Protein AF-A0A2D5E265-F1 (afdb_monomer_lite)

Structure (mmCIF, N/CA/C/O backbone):
data_AF-A0A2D5E265-F1
#
_entry.id   AF-A0A2D5E265-F1
#
loop_
_atom_site.group_PDB
_atom_site.id
_atom_site.type_symbol
_atom_site.label_atom_id
_atom_site.label_alt_id
_atom_site.label_comp_id
_atom_site.label_asym_id
_atom_site.label_entity_id
_atom_site.label_seq_id
_atom_site.pdbx_PDB_ins_code
_atom_site.Cartn_x
_atom_site.Cartn_y
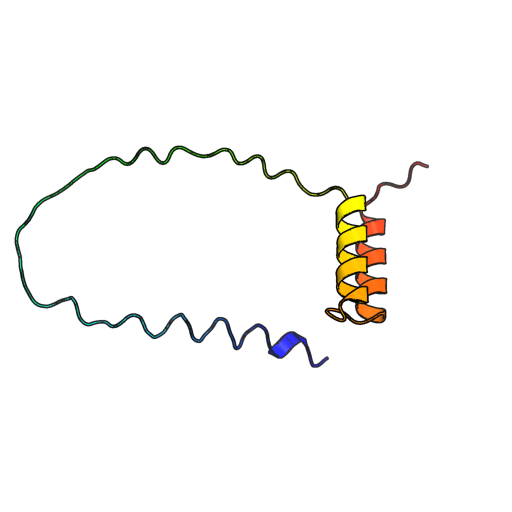_atom_site.Cartn_z
_atom_site.occupancy
_atom_site.B_iso_or_equiv
_atom_site.auth_seq_id
_atom_site.auth_comp_id
_atom_site.auth_asym_id
_atom_site.auth_atom_id
_atom_site.pdbx_PDB_model_num
ATOM 1 N N . MET A 1 1 ? -4.078 -0.106 21.001 1.00 49.38 1 MET A N 1
ATOM 2 C CA . MET A 1 1 ? -3.076 -1.194 21.148 1.00 49.38 1 MET A CA 1
ATOM 3 C C . MET A 1 1 ? -3.779 -2.559 21.166 1.00 49.38 1 MET A C 1
ATOM 5 O O . MET A 1 1 ? -3.758 -3.252 22.168 1.00 49.38 1 MET A O 1
ATOM 9 N N . VAL A 1 2 ? -4.458 -2.931 20.072 1.00 49.00 2 VAL A N 1
ATOM 10 C CA . VAL A 1 2 ? -5.271 -4.174 19.992 1.00 49.00 2 VAL A CA 1
ATOM 11 C C . VAL A 1 2 ? -4.947 -4.991 18.728 1.00 49.00 2 VAL A C 1
ATOM 13 O O . VAL A 1 2 ? -5.102 -6.204 18.714 1.00 49.00 2 VAL A O 1
ATOM 16 N N . ILE A 1 3 ? -4.357 -4.364 17.705 1.00 50.34 3 ILE A N 1
ATOM 17 C CA . ILE A 1 3 ? -4.154 -4.967 16.375 1.00 50.34 3 ILE A CA 1
ATOM 18 C C . ILE A 1 3 ? -2.879 -5.841 16.295 1.00 50.34 3 ILE A C 1
ATOM 20 O O . ILE A 1 3 ? -2.754 -6.699 15.427 1.00 50.34 3 ILE A O 1
ATOM 24 N N . LYS A 1 4 ? -1.932 -5.709 17.241 1.00 41.91 4 LYS A N 1
ATOM 25 C CA . LYS A 1 4 ? -0.677 -6.494 17.234 1.00 41.91 4 LYS A CA 1
ATOM 26 C C . LYS A 1 4 ? -0.839 -7.968 17.650 1.00 41.91 4 LYS A C 1
ATOM 28 O O . LYS A 1 4 ? 0.070 -8.750 17.395 1.00 41.91 4 LYS A O 1
ATOM 33 N N . ARG A 1 5 ? -1.961 -8.378 18.262 1.00 50.69 5 ARG A N 1
ATOM 34 C CA . ARG A 1 5 ? -2.141 -9.762 18.762 1.00 50.69 5 ARG A CA 1
ATOM 35 C C . ARG A 1 5 ? -2.625 -10.769 17.716 1.00 50.69 5 ARG A C 1
ATOM 37 O O . ARG A 1 5 ? -2.549 -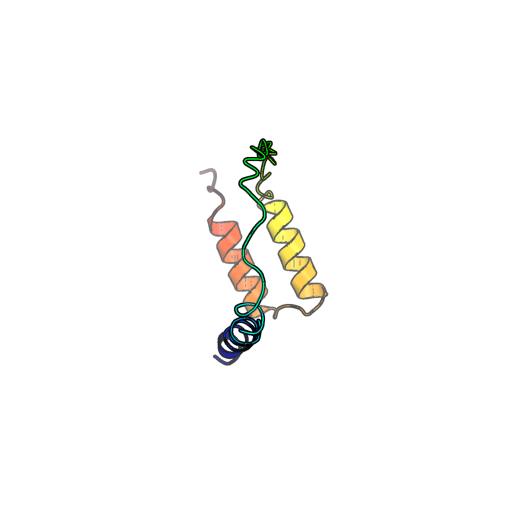11.967 17.968 1.00 50.69 5 ARG A O 1
ATOM 44 N N . THR A 1 6 ? -3.093 -10.331 16.550 1.00 48.97 6 THR A N 1
ATOM 45 C CA . THR A 1 6 ? -3.738 -11.235 15.580 1.00 48.97 6 THR A CA 1
ATOM 46 C C . THR A 1 6 ? -2.744 -11.949 14.656 1.00 48.97 6 THR A C 1
ATOM 48 O O . THR A 1 6 ? -3.055 -13.019 14.139 1.00 48.97 6 THR A O 1
ATOM 51 N N . LYS A 1 7 ? -1.523 -11.418 14.482 1.00 45.97 7 LYS A N 1
ATOM 52 C CA . LYS A 1 7 ? -0.525 -11.998 13.559 1.00 45.97 7 LYS A CA 1
ATOM 53 C C . LYS A 1 7 ? 0.202 -13.229 14.120 1.00 45.97 7 LYS A C 1
ATOM 55 O O . LYS A 1 7 ? 0.588 -14.104 13.352 1.00 45.97 7 LYS A O 1
ATOM 60 N N . GLU A 1 8 ? 0.317 -13.363 15.443 1.00 49.59 8 GLU A N 1
ATOM 61 C CA . GLU A 1 8 ? 0.965 -14.529 16.074 1.00 49.59 8 GLU A CA 1
ATOM 62 C C . GLU A 1 8 ? 0.089 -15.794 16.106 1.00 49.59 8 GLU A C 1
ATOM 64 O O . GLU A 1 8 ? 0.610 -16.906 16.197 1.00 49.59 8 GLU A O 1
ATOM 69 N N . SER A 1 9 ? -1.239 -15.655 16.029 1.00 45.47 9 SER A N 1
ATOM 70 C CA . SER A 1 9 ? -2.153 -16.799 16.175 1.00 45.47 9 SER A CA 1
ATOM 71 C C . SER A 1 9 ? -2.330 -17.610 14.885 1.00 45.47 9 SER A C 1
ATOM 73 O O . SER A 1 9 ? -2.637 -18.800 14.938 1.00 45.47 9 SER A O 1
ATOM 75 N N . ILE A 1 10 ? -2.080 -16.999 13.722 1.00 54.62 10 ILE A N 1
ATOM 76 C CA . ILE A 1 10 ? -2.199 -17.668 12.416 1.00 54.62 10 ILE A CA 1
ATOM 77 C C . ILE A 1 10 ? -0.947 -18.517 12.127 1.00 54.62 10 ILE A C 1
ATOM 79 O O . ILE A 1 10 ? -1.047 -19.616 11.589 1.00 54.62 10 ILE A O 1
ATOM 83 N N . MET A 1 11 ? 0.231 -18.074 12.577 1.00 51.91 11 MET A N 1
ATOM 84 C CA . MET A 1 11 ? 1.509 -18.713 12.232 1.00 51.91 11 MET A CA 1
ATOM 85 C C . MET A 1 11 ? 1.809 -19.997 13.034 1.00 51.91 11 MET A C 1
ATOM 87 O O . MET A 1 11 ? 2.555 -20.857 12.575 1.00 51.91 11 MET A O 1
ATOM 91 N N . LYS A 1 12 ? 1.193 -20.177 14.213 1.00 44.34 12 LYS A N 1
ATOM 92 C CA . LYS A 1 12 ? 1.412 -21.343 15.101 1.00 44.34 12 LYS A CA 1
ATOM 93 C C . LYS A 1 12 ? 0.562 -22.577 14.772 1.00 44.34 12 LYS A C 1
ATOM 95 O O . LYS A 1 12 ? 0.788 -23.636 15.355 1.00 44.34 12 LYS A O 1
ATOM 100 N N . ARG A 1 13 ?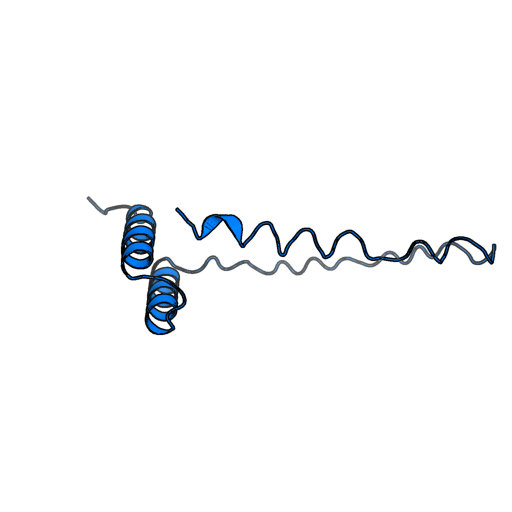 -0.417 -22.466 13.866 1.00 47.44 13 ARG A N 1
ATOM 101 C CA . ARG A 1 13 ? -1.329 -23.577 13.525 1.00 47.44 13 ARG A CA 1
ATOM 102 C C . ARG A 1 13 ? -0.851 -24.449 12.366 1.00 47.44 13 ARG A C 1
ATOM 104 O O . ARG A 1 13 ? -1.323 -25.572 12.244 1.00 47.44 13 ARG A O 1
ATOM 111 N N . MET A 1 14 ? 0.116 -23.993 11.571 1.00 47.28 14 MET A N 1
ATOM 112 C CA . MET A 1 14 ? 0.619 -24.763 10.422 1.00 47.28 14 MET A CA 1
ATOM 113 C C . MET A 1 14 ? 1.857 -25.619 10.738 1.00 47.28 14 MET A C 1
ATOM 115 O O . MET A 1 14 ? 2.298 -26.392 9.899 1.00 47.28 14 MET A O 1
ATOM 119 N N . THR A 1 15 ? 2.398 -25.538 11.958 1.00 53.75 15 THR A N 1
ATOM 120 C CA . THR A 1 15 ? 3.634 -26.235 12.367 1.00 53.75 15 THR A CA 1
ATOM 121 C C . THR A 1 15 ? 3.410 -27.537 13.146 1.00 53.75 15 THR A C 1
ATOM 123 O O . THR A 1 15 ? 4.377 -28.155 13.579 1.00 53.75 15 THR A O 1
ATOM 126 N N . LYS A 1 16 ? 2.160 -27.972 13.363 1.00 44.56 16 LYS A N 1
ATOM 127 C CA . LYS A 1 16 ? 1.841 -29.133 14.226 1.00 44.56 16 LYS A CA 1
ATOM 128 C C . LYS A 1 16 ? 0.902 -30.166 13.595 1.00 44.56 16 LYS A C 1
ATOM 130 O O . LYS A 1 16 ? 0.205 -30.872 14.315 1.00 44.56 16 LYS A O 1
ATOM 135 N N . ALA A 1 17 ? 0.860 -30.252 12.268 1.00 54.41 17 ALA A N 1
ATOM 136 C CA . ALA A 1 17 ? -0.016 -31.200 11.579 1.00 54.41 17 ALA A CA 1
ATOM 137 C C . ALA A 1 17 ? 0.589 -31.756 10.281 1.00 54.41 17 ALA A C 1
ATOM 139 O O . ALA A 1 17 ? -0.123 -31.919 9.296 1.00 54.41 17 ALA A O 1
ATOM 140 N N . LEU A 1 18 ? 1.891 -32.067 10.270 1.00 52.22 18 LEU A N 1
ATOM 141 C CA . LEU A 1 18 ? 2.426 -33.011 9.288 1.00 52.22 18 LEU A CA 1
ATOM 142 C C . LEU A 1 18 ? 2.658 -34.351 10.004 1.00 52.22 18 LEU A C 1
ATOM 144 O O . LEU A 1 18 ? 3.478 -34.410 10.922 1.00 52.22 18 LEU A O 1
ATOM 148 N N . PRO A 1 19 ? 1.868 -35.387 9.686 1.00 48.16 19 PRO A N 1
ATOM 149 C CA . PRO A 1 19 ? 1.751 -36.579 10.505 1.00 48.16 19 PRO A CA 1
ATOM 150 C C . PRO A 1 19 ? 3.024 -37.419 10.429 1.00 48.16 19 PRO A C 1
ATOM 152 O O . PRO A 1 19 ? 3.501 -37.783 9.356 1.00 48.16 19 PRO A O 1
ATOM 155 N N . ALA A 1 20 ? 3.520 -37.778 11.610 1.00 50.62 20 ALA A N 1
ATOM 156 C CA . ALA A 1 20 ? 4.524 -38.801 11.864 1.00 50.62 20 ALA A CA 1
ATOM 157 C C . ALA A 1 20 ? 3.971 -40.214 11.566 1.00 50.62 20 ALA A C 1
ATOM 159 O O . ALA A 1 20 ? 3.911 -41.070 12.444 1.00 50.62 20 ALA A O 1
ATOM 160 N N . ILE A 1 21 ? 3.519 -40.447 10.331 1.00 54.72 21 ILE A N 1
ATOM 161 C CA . ILE A 1 21 ? 3.003 -41.734 9.841 1.00 54.72 21 ILE A CA 1
ATOM 162 C C . ILE A 1 21 ? 3.639 -42.002 8.472 1.00 54.72 21 ILE A C 1
ATOM 164 O O . ILE A 1 21 ? 2.981 -41.946 7.441 1.00 54.72 21 ILE A O 1
ATOM 168 N N . LEU A 1 22 ? 4.956 -42.211 8.441 1.00 48.09 22 LEU A N 1
ATOM 169 C CA . LEU A 1 22 ? 5.650 -42.720 7.247 1.00 48.09 22 LEU A CA 1
ATOM 170 C C . LEU A 1 22 ? 7.017 -43.352 7.577 1.00 48.09 22 LEU A C 1
ATOM 172 O O . LEU A 1 22 ? 7.919 -43.361 6.751 1.00 48.09 22 LEU A O 1
ATOM 176 N N . VAL A 1 23 ? 7.191 -43.865 8.803 1.00 55.62 23 VAL A N 1
ATOM 177 C CA . VAL A 1 23 ? 8.492 -44.368 9.302 1.00 55.62 23 VAL A CA 1
ATOM 178 C C . VAL A 1 23 ? 8.583 -45.902 9.334 1.00 55.62 23 VAL A C 1
ATOM 180 O O . VAL A 1 23 ? 9.619 -46.436 9.706 1.00 55.62 23 VAL A O 1
ATOM 183 N N . LEU A 1 24 ? 7.562 -46.660 8.919 1.00 53.44 24 LEU A N 1
ATOM 184 C CA . LEU A 1 24 ? 7.560 -48.101 9.207 1.00 53.44 24 LEU A CA 1
ATOM 185 C C . LEU A 1 24 ? 7.105 -49.022 8.068 1.00 53.44 24 LEU A C 1
ATOM 187 O O . LEU A 1 24 ? 6.191 -49.811 8.264 1.00 53.44 24 LEU A O 1
ATOM 191 N N . ALA A 1 25 ? 7.760 -48.964 6.905 1.00 53.91 25 ALA A N 1
ATOM 192 C CA . ALA A 1 25 ? 7.936 -50.136 6.031 1.00 53.91 25 ALA A CA 1
ATOM 193 C C . ALA A 1 25 ? 8.814 -49.808 4.813 1.00 53.91 25 ALA A C 1
ATOM 195 O O . ALA A 1 25 ? 8.519 -48.873 4.076 1.00 53.91 25 ALA A O 1
ATOM 196 N N . GLY A 1 26 ? 9.820 -50.645 4.550 1.00 46.69 26 GLY A N 1
ATOM 197 C CA . GLY A 1 26 ? 10.399 -50.786 3.210 1.00 46.69 26 GLY A CA 1
ATOM 198 C C . GLY A 1 26 ? 11.804 -50.224 3.045 1.00 46.69 26 GLY A C 1
ATOM 199 O O . GLY A 1 26 ? 12.010 -49.209 2.394 1.00 46.69 26 GLY A O 1
ATOM 200 N N . ALA A 1 27 ? 12.783 -50.933 3.604 1.00 58.56 27 ALA A N 1
ATOM 201 C CA . ALA A 1 27 ? 14.159 -50.873 3.137 1.00 58.56 27 ALA A CA 1
ATOM 202 C C . ALA A 1 27 ? 14.242 -51.188 1.629 1.00 58.56 27 ALA A C 1
ATOM 204 O O . ALA A 1 27 ? 13.487 -52.026 1.140 1.00 58.56 27 ALA A O 1
ATOM 205 N N . LEU A 1 28 ? 15.250 -50.591 0.978 1.00 58.72 28 LEU A N 1
ATOM 206 C CA . LEU A 1 28 ? 15.670 -50.730 -0.426 1.00 58.72 28 LEU A CA 1
ATOM 207 C C . LEU A 1 28 ? 14.927 -49.812 -1.407 1.00 58.72 28 LEU A C 1
ATOM 209 O O . LEU A 1 28 ? 13.793 -50.083 -1.768 1.00 58.72 28 LEU A O 1
ATOM 213 N N . ILE A 1 29 ? 15.614 -48.759 -1.868 1.00 62.81 29 ILE A N 1
ATOM 214 C CA . ILE A 1 29 ? 15.850 -48.377 -3.280 1.00 62.81 29 ILE A CA 1
ATOM 215 C C . ILE A 1 29 ? 16.705 -47.080 -3.260 1.00 62.81 29 ILE A C 1
ATOM 217 O O . ILE A 1 29 ? 16.555 -46.259 -2.355 1.00 62.81 29 ILE A O 1
ATOM 221 N N . PRO A 1 30 ? 17.705 -46.951 -4.150 1.00 53.12 30 PRO A N 1
ATOM 222 C CA . PRO A 1 30 ? 18.988 -46.327 -3.852 1.00 53.12 30 PRO A CA 1
ATOM 223 C C . PRO A 1 30 ? 19.049 -44.826 -4.159 1.00 53.12 30 PRO A C 1
ATOM 225 O O . PRO A 1 30 ? 18.212 -44.254 -4.849 1.00 53.12 30 PRO A O 1
ATOM 228 N N . THR A 1 31 ? 20.125 -44.224 -3.654 1.00 59.84 31 THR A N 1
ATOM 229 C CA . THR A 1 31 ? 20.769 -42.978 -4.090 1.00 59.84 31 THR A CA 1
ATOM 230 C C . THR A 1 31 ? 20.415 -42.532 -5.514 1.00 59.84 31 THR A C 1
ATOM 232 O O . THR A 1 31 ? 20.891 -43.107 -6.493 1.00 59.84 31 THR A O 1
ATOM 235 N N . GLN A 1 32 ? 19.647 -41.451 -5.618 1.00 54.62 32 GLN A N 1
ATOM 236 C CA . GLN A 1 32 ? 19.569 -40.576 -6.789 1.00 54.62 32 GLN A CA 1
ATOM 237 C C . GLN A 1 32 ? 19.730 -39.145 -6.242 1.00 54.62 32 GLN A C 1
ATOM 239 O O . GLN A 1 32 ? 18.759 -38.457 -5.958 1.00 54.62 32 GLN A O 1
ATOM 244 N N . PHE A 1 33 ? 20.919 -38.691 -5.844 1.00 56.25 33 PHE A N 1
ATOM 245 C CA . PHE A 1 33 ? 21.889 -38.012 -6.721 1.00 56.25 33 PHE A CA 1
ATOM 246 C C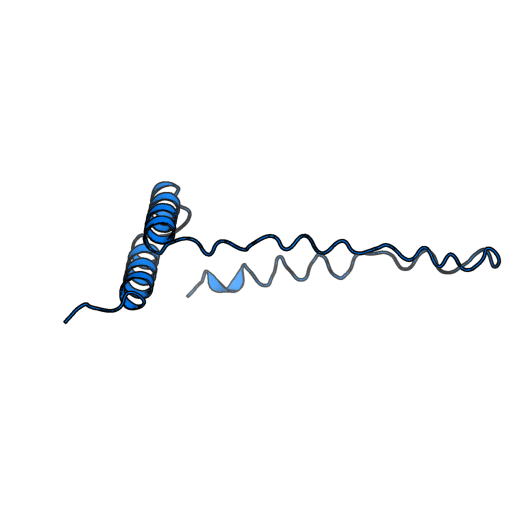 . PHE A 1 33 ? 21.368 -37.563 -8.100 1.00 56.25 33 PHE A C 1
ATOM 248 O O . PHE A 1 33 ? 22.050 -37.686 -9.109 1.00 56.25 33 PHE A O 1
ATOM 255 N N . LEU A 1 34 ? 20.165 -36.991 -8.154 1.00 60.66 34 LEU A N 1
ATOM 256 C CA . LEU A 1 34 ? 19.830 -36.029 -9.194 1.00 60.66 34 LEU A CA 1
ATOM 257 C C . LEU A 1 34 ? 20.289 -34.670 -8.678 1.00 60.66 34 LEU A C 1
ATOM 259 O O . LEU A 1 34 ? 19.598 -34.013 -7.901 1.00 60.66 34 LEU A O 1
ATOM 263 N N . GLY A 1 35 ? 21.504 -34.293 -9.079 1.00 60.75 35 GLY A N 1
ATOM 264 C CA . GLY A 1 35 ? 21.971 -32.917 -9.023 1.00 60.75 35 GLY A CA 1
ATOM 265 C C . GLY A 1 35 ? 21.017 -32.052 -9.833 1.00 60.75 35 GLY A C 1
ATOM 266 O O . GLY A 1 35 ? 21.188 -31.872 -11.034 1.00 60.75 35 GLY A O 1
ATOM 267 N N . GLY A 1 36 ? 19.977 -31.552 -9.173 1.00 58.25 36 GLY A N 1
ATOM 268 C CA . GLY A 1 36 ? 19.188 -30.458 -9.693 1.00 58.25 36 GLY A CA 1
ATOM 269 C C . GLY A 1 36 ? 20.101 -29.247 -9.747 1.00 58.25 36 GLY A C 1
ATOM 270 O O . GLY A 1 36 ? 20.509 -28.728 -8.708 1.00 58.25 36 GLY A O 1
ATOM 271 N N . CYS A 1 37 ? 20.430 -28.792 -10.953 1.00 67.06 37 CYS A N 1
ATOM 272 C CA . CYS A 1 37 ? 20.816 -27.408 -11.141 1.00 67.06 37 CYS A CA 1
ATOM 273 C C . CYS A 1 37 ? 19.658 -26.564 -10.600 1.00 67.06 37 CYS A C 1
ATOM 275 O O . CYS A 1 37 ? 18.638 -26.396 -11.268 1.00 67.06 37 CYS A O 1
ATOM 277 N N . VAL A 1 38 ? 19.798 -26.059 -9.373 1.00 65.69 38 VAL A N 1
ATOM 278 C CA . VAL A 1 38 ? 19.073 -24.871 -8.939 1.00 65.69 38 VAL A CA 1
ATOM 279 C C . VAL A 1 38 ? 19.576 -23.771 -9.867 1.00 65.69 38 VAL A C 1
ATOM 281 O O . VAL A 1 38 ? 20.629 -23.170 -9.677 1.00 65.69 38 VAL A O 1
ATOM 284 N N . MET A 1 39 ? 18.873 -23.621 -10.986 1.00 63.31 39 MET A N 1
ATOM 285 C CA . MET A 1 39 ? 19.022 -22.485 -11.867 1.00 63.31 39 MET A CA 1
ATOM 286 C C . MET A 1 39 ? 18.536 -21.303 -11.041 1.00 63.31 39 MET A C 1
ATOM 288 O O . MET A 1 39 ? 17.333 -21.130 -10.841 1.00 63.31 39 MET A O 1
ATOM 292 N N . GLY A 1 40 ? 19.487 -20.571 -10.464 1.00 62.09 40 GLY A N 1
ATOM 293 C CA . GLY A 1 40 ? 19.228 -19.322 -9.775 1.00 62.09 40 GLY A CA 1
ATOM 294 C C . GLY A 1 40 ? 18.569 -18.388 -10.771 1.00 62.09 40 GLY A C 1
ATOM 295 O O . GLY A 1 40 ? 19.236 -17.800 -11.618 1.00 62.09 40 GLY A O 1
ATOM 296 N N . ASN A 1 41 ? 17.243 -18.299 -10.719 1.00 61.72 41 ASN A N 1
ATOM 297 C CA . ASN A 1 41 ? 16.549 -17.189 -11.328 1.00 61.72 41 ASN A CA 1
ATOM 298 C C . ASN A 1 41 ? 16.953 -15.984 -10.485 1.00 61.72 41 ASN A C 1
ATOM 300 O O . ASN A 1 41 ? 16.389 -15.768 -9.408 1.00 61.72 41 ASN A O 1
ATOM 304 N N . ASP A 1 42 ? 17.980 -15.269 -10.948 1.00 62.00 42 ASP A N 1
ATOM 305 C CA . ASP A 1 42 ? 18.342 -13.918 -10.529 1.00 62.00 42 ASP A CA 1
ATOM 306 C C . ASP A 1 42 ? 17.148 -13.017 -10.865 1.00 62.00 42 ASP A C 1
ATOM 308 O O . ASP A 1 42 ? 17.120 -12.237 -11.820 1.00 62.00 42 ASP A O 1
ATOM 312 N N . THR A 1 43 ? 16.074 -13.228 -10.109 1.00 65.00 43 THR A N 1
ATOM 313 C CA . THR A 1 43 ? 14.859 -12.452 -10.182 1.00 65.00 43 THR A CA 1
ATOM 314 C C . THR A 1 43 ? 15.306 -11.137 -9.605 1.00 65.00 43 THR A C 1
ATOM 316 O O . THR A 1 43 ? 15.424 -11.001 -8.389 1.00 65.00 43 THR A O 1
ATOM 319 N N . ARG A 1 44 ? 15.691 -10.210 -10.484 1.00 64.19 44 ARG A N 1
ATOM 320 C CA . ARG A 1 44 ? 16.033 -8.849 -10.100 1.00 64.19 44 ARG A CA 1
ATOM 321 C C . ARG A 1 44 ? 14.846 -8.342 -9.306 1.00 64.19 44 ARG A C 1
ATOM 323 O O . ARG A 1 44 ? 13.801 -8.043 -9.879 1.00 64.19 44 ARG A O 1
ATOM 330 N N . VAL A 1 45 ? 14.989 -8.331 -7.986 1.00 66.62 45 VAL A N 1
ATOM 331 C CA . VAL A 1 45 ? 14.006 -7.754 -7.084 1.00 66.62 45 VAL A CA 1
ATOM 332 C C . VAL A 1 45 ? 14.100 -6.264 -7.350 1.00 66.62 45 VAL A C 1
ATOM 334 O O . VAL A 1 45 ? 14.960 -5.572 -6.810 1.00 66.62 45 VAL A O 1
ATOM 337 N N . ILE A 1 46 ? 13.293 -5.792 -8.299 1.00 74.50 46 ILE A N 1
ATOM 338 C CA . ILE A 1 46 ? 13.146 -4.370 -8.558 1.00 74.50 46 ILE A CA 1
ATOM 339 C C . ILE A 1 46 ? 12.443 -3.833 -7.322 1.00 74.50 46 ILE A C 1
ATOM 341 O O . ILE A 1 46 ? 11.242 -4.031 -7.144 1.00 74.50 46 ILE A O 1
ATOM 345 N N . SER A 1 47 ? 13.215 -3.223 -6.427 1.00 76.75 47 SER A N 1
ATOM 346 C CA . SER A 1 47 ? 12.648 -2.539 -5.276 1.00 76.75 47 SER A CA 1
ATOM 347 C C . SER A 1 47 ? 11.685 -1.464 -5.786 1.00 76.75 47 SER A C 1
ATOM 349 O O . SER A 1 47 ? 12.091 -0.648 -6.623 1.00 76.75 47 SER A O 1
ATOM 351 N N . PRO A 1 48 ? 10.425 -1.451 -5.321 1.00 82.25 48 PRO A N 1
ATOM 352 C CA . PRO A 1 48 ? 9.444 -0.486 -5.787 1.00 82.25 48 PRO A CA 1
ATOM 353 C C . PRO A 1 48 ? 9.922 0.930 -5.478 1.00 82.25 48 PRO A C 1
ATOM 355 O O . PRO A 1 48 ? 10.498 1.203 -4.418 1.00 82.25 48 PRO A O 1
ATOM 358 N N . THR A 1 49 ? 9.675 1.851 -6.406 1.00 92.06 49 THR A N 1
ATOM 359 C CA . THR A 1 49 ? 9.994 3.262 -6.178 1.00 92.06 49 THR A CA 1
ATOM 360 C C . THR A 1 49 ? 9.188 3.799 -4.996 1.00 92.06 49 THR A C 1
ATOM 362 O O . THR A 1 49 ? 8.107 3.298 -4.684 1.00 92.06 49 THR A O 1
ATOM 365 N N . VAL A 1 50 ? 9.680 4.851 -4.337 1.00 91.00 50 VAL A N 1
ATOM 366 C CA . VAL A 1 50 ? 8.938 5.473 -3.225 1.00 91.00 50 VAL A CA 1
ATOM 367 C C . VAL A 1 50 ? 7.563 5.976 -3.688 1.00 91.00 50 VAL A C 1
ATOM 369 O O . VAL A 1 50 ? 6.596 5.901 -2.938 1.00 91.00 50 VAL A O 1
ATOM 372 N N . GLY A 1 51 ? 7.444 6.425 -4.943 1.00 92.38 51 GLY A N 1
ATOM 373 C CA . GLY A 1 51 ? 6.160 6.814 -5.530 1.00 92.38 51 GLY A CA 1
ATOM 374 C C . GLY A 1 51 ? 5.163 5.656 -5.601 1.00 92.38 51 GLY A C 1
ATOM 375 O O . GLY A 1 51 ? 4.007 5.824 -5.221 1.00 92.38 51 GLY A O 1
ATOM 376 N N . GLU A 1 52 ? 5.617 4.473 -6.016 1.00 93.81 52 GLU A N 1
ATOM 377 C CA . GLU A 1 52 ? 4.777 3.272 -6.094 1.00 93.81 52 GLU A CA 1
ATOM 378 C C . GLU A 1 52 ? 4.305 2.824 -4.709 1.00 93.81 52 GLU A C 1
ATOM 380 O O . GLU A 1 52 ? 3.117 2.594 -4.495 1.00 93.81 52 GLU A O 1
ATOM 385 N N . GLN A 1 53 ? 5.208 2.857 -3.727 1.00 93.88 53 GLN A N 1
ATOM 386 C CA . GLN A 1 53 ? 4.877 2.557 -2.334 1.00 93.88 53 GLN A CA 1
ATOM 387 C C . GLN A 1 53 ? 3.825 3.524 -1.763 1.00 93.88 53 GLN A C 1
ATOM 389 O O . GLN A 1 53 ? 2.947 3.109 -1.009 1.00 93.88 53 GLN A O 1
ATOM 394 N N . LEU A 1 54 ? 3.867 4.809 -2.136 1.00 95.44 54 LEU A N 1
ATOM 395 C CA . LEU A 1 54 ? 2.858 5.792 -1.722 1.00 95.44 54 LEU A CA 1
ATOM 396 C C . LEU A 1 54 ? 1.492 5.556 -2.381 1.00 95.44 54 LEU A C 1
ATOM 398 O O . LEU A 1 54 ? 0.462 5.777 -1.738 1.00 95.44 54 LEU A O 1
ATOM 402 N N . ILE A 1 55 ? 1.475 5.120 -3.643 1.00 96.19 55 ILE A N 1
ATOM 403 C CA . ILE A 1 55 ? 0.244 4.751 -4.353 1.00 96.19 55 ILE A CA 1
ATOM 404 C C . ILE A 1 55 ? -0.398 3.543 -3.675 1.00 96.19 55 ILE A C 1
ATOM 406 O O . ILE A 1 55 ? -1.592 3.574 -3.384 1.00 96.19 55 ILE A O 1
ATOM 410 N N . ASP A 1 56 ? 0.387 2.514 -3.375 1.00 95.12 56 ASP A N 1
ATOM 411 C CA . ASP A 1 56 ? -0.114 1.303 -2.727 1.00 95.12 56 ASP A CA 1
ATOM 412 C C . ASP A 1 56 ? -0.612 1.580 -1.309 1.00 95.12 56 ASP A C 1
ATOM 414 O O . ASP A 1 56 ? -1.669 1.085 -0.915 1.00 95.12 56 ASP A O 1
ATOM 418 N N . LEU A 1 57 ? 0.073 2.457 -0.570 1.00 95.94 57 LEU A N 1
ATOM 419 C CA . LEU A 1 57 ? -0.397 2.916 0.733 1.00 95.94 57 LEU A CA 1
ATOM 420 C C . LEU A 1 57 ? -1.766 3.609 0.628 1.00 95.94 57 LEU A C 1
ATOM 422 O O . LEU A 1 57 ? -2.638 3.389 1.465 1.00 95.94 57 LEU A O 1
ATOM 426 N N . LYS A 1 58 ? -1.979 4.429 -0.411 1.00 95.81 58 LYS A N 1
ATOM 427 C CA . LYS A 1 58 ? -3.274 5.084 -0.641 1.00 95.81 58 LYS A CA 1
ATOM 428 C C . LYS A 1 58 ? -4.356 4.081 -1.040 1.00 95.81 58 LYS A C 1
ATOM 430 O O . LYS A 1 58 ? -5.457 4.165 -0.507 1.00 95.81 58 LYS A O 1
ATOM 435 N N . LYS A 1 59 ? -4.048 3.123 -1.915 1.00 97.25 59 LYS A N 1
ATOM 436 C CA . LYS A 1 59 ? -4.995 2.061 -2.285 1.00 97.25 59 LYS A CA 1
ATOM 437 C C . LYS A 1 59 ? -5.447 1.273 -1.063 1.00 97.25 59 LYS A C 1
ATOM 439 O O . LYS A 1 59 ? -6.637 1.078 -0.880 1.00 97.25 59 LYS A O 1
ATOM 444 N N . ALA A 1 60 ? -4.519 0.899 -0.187 1.00 96.44 60 ALA A N 1
ATOM 445 C CA . ALA A 1 60 ? -4.853 0.166 1.026 1.00 96.44 60 ALA A CA 1
ATOM 446 C C . ALA A 1 60 ? -5.757 0.971 1.981 1.00 96.44 60 ALA A C 1
ATOM 448 O O . ALA A 1 60 ? -6.593 0.383 2.663 1.00 96.44 60 ALA A O 1
ATOM 449 N N . LEU A 1 61 ? -5.626 2.302 2.026 1.00 96.69 61 LEU A N 1
ATOM 450 C CA . LEU A 1 61 ? -6.574 3.161 2.742 1.00 96.69 61 LEU A CA 1
ATOM 451 C C . LEU A 1 61 ? -7.950 3.164 2.060 1.00 96.69 61 LEU A C 1
ATOM 453 O O . LEU A 1 61 ? -8.960 2.965 2.729 1.00 96.69 61 LEU A O 1
ATOM 457 N N . ASP A 1 62 ? -7.985 3.356 0.740 1.00 97.38 62 ASP A N 1
ATOM 458 C CA . ASP A 1 62 ? -9.225 3.420 -0.046 1.00 97.38 62 ASP A CA 1
ATOM 459 C C . ASP A 1 62 ? -9.996 2.078 -0.014 1.00 97.38 62 ASP A C 1
ATOM 461 O O . ASP A 1 62 ? -11.225 2.056 -0.029 1.00 97.38 62 ASP A O 1
ATOM 465 N N . GLU A 1 63 ? -9.280 0.957 0.098 1.00 97.25 63 GLU A N 1
ATOM 466 C CA . GLU A 1 63 ? -9.821 -0.399 0.273 1.00 97.25 63 GLU A CA 1
ATOM 467 C C . GLU A 1 63 ? -10.226 -0.712 1.727 1.00 97.25 63 GLU A C 1
ATOM 469 O O . GLU A 1 63 ? -10.756 -1.789 2.009 1.00 97.25 63 GLU A O 1
ATOM 474 N N . GLY A 1 64 ? -9.979 0.203 2.671 1.00 95.25 64 GLY A N 1
ATOM 475 C CA . GLY A 1 64 ? -10.268 0.009 4.094 1.00 95.25 64 GLY A CA 1
ATOM 476 C C . GLY A 1 64 ? -9.356 -1.010 4.788 1.00 95.25 64 GLY A C 1
ATOM 477 O O . GLY A 1 64 ? -9.680 -1.492 5.874 1.00 95.25 64 GLY A O 1
ATOM 478 N N . ALA A 1 65 ? -8.213 -1.351 4.186 1.00 96.50 65 ALA A N 1
ATOM 479 C CA . ALA A 1 65 ? -7.219 -2.264 4.753 1.00 96.50 65 ALA A CA 1
ATOM 480 C C . ALA A 1 65 ? -6.352 -1.613 5.852 1.00 96.50 65 ALA A C 1
ATOM 482 O O . ALA A 1 65 ? -5.663 -2.324 6.588 1.00 96.50 65 ALA A O 1
ATOM 483 N N . MET A 1 66 ? -6.383 -0.281 5.974 1.00 95.31 66 MET A N 1
ATOM 484 C CA . MET A 1 66 ? -5.731 0.495 7.039 1.00 95.31 66 MET A CA 1
ATOM 485 C C . MET A 1 66 ? -6.570 1.711 7.446 1.00 95.31 66 MET A C 1
ATOM 487 O O . MET A 1 66 ? -7.424 2.159 6.683 1.00 95.31 66 MET A O 1
ATOM 491 N N . THR A 1 67 ? -6.319 2.258 8.638 1.00 95.69 67 THR A N 1
ATOM 492 C CA . THR A 1 67 ? -6.978 3.495 9.095 1.00 95.69 67 THR A CA 1
ATOM 493 C C . THR A 1 67 ? -6.248 4.752 8.610 1.00 95.69 67 THR A C 1
ATOM 495 O O . THR A 1 67 ? -5.075 4.696 8.226 1.00 95.69 67 THR A O 1
ATOM 498 N N . GLU A 1 68 ? -6.906 5.916 8.665 1.00 95.50 68 GLU A N 1
ATOM 499 C CA . GLU A 1 68 ? -6.283 7.191 8.278 1.00 95.50 68 GLU A CA 1
ATOM 500 C C . GLU A 1 68 ? -5.045 7.522 9.127 1.00 95.50 68 GLU A C 1
ATOM 502 O O . GLU A 1 68 ? -4.056 8.051 8.612 1.00 95.50 68 GLU A O 1
ATOM 507 N N . GLU A 1 69 ? -5.044 7.166 10.415 1.00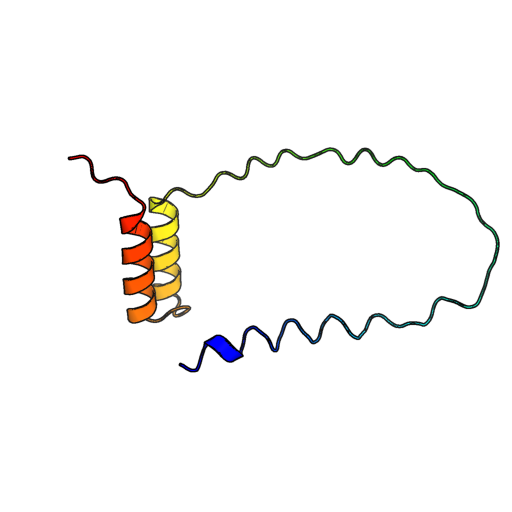 95.50 69 GLU A N 1
ATOM 508 C CA . GLU A 1 69 ? -3.904 7.415 11.304 1.00 95.50 69 GLU A CA 1
ATOM 509 C C . GLU A 1 69 ? -2.703 6.527 10.956 1.00 95.50 69 GLU A C 1
ATOM 511 O O . GLU A 1 69 ? -1.546 6.951 11.063 1.00 95.50 69 GLU A O 1
ATOM 516 N N . GLU A 1 70 ? -2.961 5.284 10.542 1.00 92.62 70 GLU A N 1
ATOM 517 C CA . GLU A 1 70 ? -1.930 4.353 10.081 1.00 92.62 70 GLU A CA 1
ATOM 518 C C . GLU A 1 70 ? -1.353 4.795 8.736 1.00 92.62 70 GLU A C 1
ATOM 520 O O . GLU A 1 70 ? -0.128 4.825 8.583 1.00 92.62 70 GLU A O 1
ATOM 525 N N . TYR A 1 71 ? -2.218 5.233 7.818 1.00 96.19 71 TYR A N 1
ATOM 526 C CA . TYR A 1 71 ? -1.822 5.831 6.547 1.00 96.19 71 TYR A CA 1
ATOM 527 C C . TYR A 1 71 ? -0.926 7.058 6.757 1.00 96.19 71 TYR A C 1
ATOM 529 O O . TYR A 1 71 ? 0.170 7.134 6.199 1.00 96.19 71 TYR A O 1
ATOM 537 N N . ALA A 1 72 ? -1.346 8.009 7.598 1.00 96.44 72 ALA A N 1
ATOM 538 C CA . ALA A 1 72 ? -0.603 9.246 7.832 1.00 96.44 72 ALA A CA 1
ATOM 539 C C . ALA A 1 72 ? 0.804 8.978 8.387 1.00 96.44 72 ALA A C 1
ATOM 541 O O . ALA A 1 72 ? 1.782 9.578 7.931 1.00 96.44 72 ALA A O 1
ATOM 542 N N . ARG A 1 73 ? 0.918 8.036 9.331 1.00 96.75 73 ARG A N 1
ATOM 543 C CA . ARG A 1 73 ? 2.204 7.612 9.897 1.00 96.75 73 ARG A CA 1
ATOM 544 C C . ARG A 1 73 ? 3.108 6.958 8.858 1.00 96.75 73 ARG A C 1
ATOM 546 O O . ARG A 1 73 ? 4.256 7.371 8.720 1.00 96.75 73 ARG A O 1
ATOM 553 N N . ALA A 1 74 ? 2.598 5.969 8.126 1.00 95.19 74 ALA A N 1
ATOM 554 C CA . ALA A 1 74 ? 3.384 5.242 7.130 1.00 95.19 74 ALA A CA 1
ATOM 555 C C . ALA A 1 74 ? 3.816 6.152 5.968 1.00 95.19 74 ALA A C 1
ATOM 557 O O . ALA A 1 74 ? 4.949 6.072 5.497 1.00 95.19 74 ALA A O 1
ATOM 558 N N . ARG A 1 75 ? 2.952 7.088 5.556 1.00 95.31 75 ARG A N 1
ATOM 559 C CA . ARG A 1 75 ? 3.279 8.108 4.555 1.00 95.31 75 ARG A CA 1
ATOM 560 C C . ARG A 1 75 ? 4.412 9.015 5.025 1.00 95.31 75 ARG A C 1
ATOM 562 O O . ARG A 1 75 ? 5.322 9.298 4.250 1.00 95.31 75 ARG A O 1
ATOM 569 N N . ALA A 1 76 ? 4.354 9.489 6.269 1.00 95.12 76 ALA A N 1
ATOM 570 C CA . ALA A 1 76 ? 5.394 10.346 6.830 1.00 95.12 76 ALA A CA 1
ATOM 571 C C . ALA A 1 76 ? 6.742 9.614 6.932 1.00 95.12 76 ALA A C 1
ATOM 573 O O . ALA A 1 76 ? 7.772 10.185 6.580 1.00 95.12 76 ALA A O 1
ATOM 574 N N . GLU A 1 77 ? 6.723 8.347 7.351 1.00 94.06 77 GLU A N 1
ATOM 575 C CA . GLU A 1 77 ? 7.910 7.490 7.417 1.00 94.06 77 GLU A CA 1
ATOM 576 C C . GLU A 1 77 ? 8.537 7.287 6.032 1.00 94.06 77 GLU A C 1
ATOM 578 O O . GLU A 1 77 ? 9.727 7.544 5.856 1.00 94.06 77 GLU A O 1
ATOM 583 N N . LEU A 1 78 ? 7.731 6.936 5.025 1.00 93.06 78 LEU A N 1
ATOM 584 C CA . LEU A 1 78 ? 8.196 6.777 3.644 1.00 93.06 78 LEU A CA 1
ATOM 585 C C . LEU A 1 78 ? 8.805 8.068 3.087 1.00 93.06 78 LEU A C 1
ATOM 587 O O . LEU A 1 78 ? 9.884 8.036 2.499 1.00 93.06 78 LEU A O 1
ATOM 591 N N . LEU A 1 79 ? 8.161 9.218 3.298 1.00 92.06 79 LEU A N 1
ATOM 592 C CA . LEU A 1 79 ? 8.678 10.508 2.828 1.00 92.06 79 LEU A CA 1
ATOM 593 C C . LEU A 1 79 ? 9.979 10.918 3.527 1.00 92.06 79 LEU A C 1
ATOM 595 O O . LEU A 1 79 ? 10.809 11.584 2.911 1.00 92.06 79 LEU A O 1
ATOM 599 N N . ALA A 1 80 ? 10.182 10.512 4.782 1.00 92.31 80 ALA A N 1
ATOM 600 C CA . ALA A 1 80 ? 11.422 10.776 5.508 1.00 92.31 80 ALA A CA 1
ATOM 601 C C . ALA A 1 80 ? 12.627 10.018 4.926 1.00 92.31 80 ALA A C 1
ATOM 603 O O . ALA A 1 80 ? 13.763 10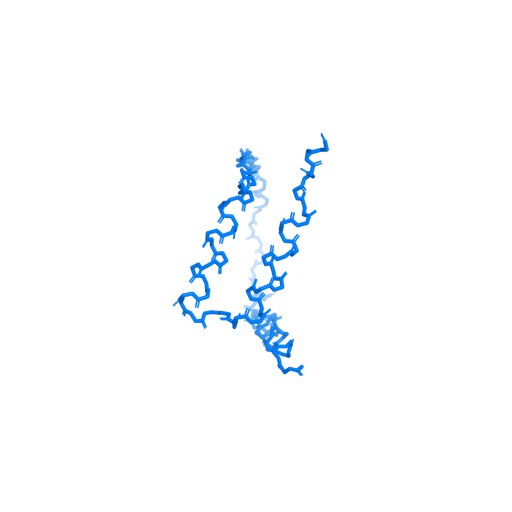.448 5.117 1.00 92.31 80 ALA A O 1
ATOM 604 N N . THR A 1 81 ? 12.394 8.926 4.188 1.00 89.44 81 THR A N 1
ATOM 605 C CA . THR A 1 81 ? 13.465 8.187 3.496 1.00 89.44 81 THR A CA 1
ATOM 606 C C . THR A 1 81 ? 13.990 8.910 2.253 1.00 89.44 81 THR A C 1
ATOM 608 O O . THR A 1 81 ? 15.080 8.595 1.775 1.00 89.44 81 THR A O 1
ATOM 611 N N . ILE A 1 82 ? 13.244 9.890 1.727 1.00 87.56 82 ILE A N 1
ATOM 612 C CA . ILE A 1 82 ? 13.647 10.648 0.542 1.00 87.56 82 ILE A CA 1
ATOM 613 C C . ILE A 1 82 ? 14.663 11.724 0.960 1.00 87.56 82 ILE A C 1
ATOM 615 O O . ILE A 1 82 ? 14.343 12.571 1.800 1.00 87.56 82 ILE A O 1
ATOM 619 N N . PRO A 1 83 ? 15.869 11.760 0.361 1.00 82.38 83 PRO A N 1
ATOM 620 C CA . PRO A 1 83 ? 16.839 12.804 0.653 1.00 82.38 83 PRO A CA 1
ATOM 621 C C . PRO A 1 83 ? 16.272 14.164 0.239 1.00 82.38 83 PRO A C 1
ATOM 623 O O . PRO A 1 83 ? 15.909 14.381 -0.920 1.00 82.38 83 PRO A O 1
ATOM 626 N N . LYS A 1 84 ? 16.202 15.107 1.183 1.00 78.81 84 LYS A N 1
ATOM 627 C CA . LYS A 1 84 ? 15.850 16.489 0.856 1.00 78.81 84 LYS A CA 1
ATOM 628 C C . LYS A 1 84 ? 17.000 17.102 0.067 1.00 78.81 84 LYS A C 1
ATOM 630 O O . LYS A 1 84 ? 18.102 17.245 0.588 1.00 78.81 84 LYS A O 1
ATOM 635 N N . LYS A 1 85 ? 16.741 17.461 -1.190 1.00 67.06 85 LYS A N 1
ATOM 636 C CA . LYS A 1 85 ? 17.652 18.310 -1.957 1.00 67.06 85 LYS A CA 1
ATOM 637 C C . LYS A 1 85 ? 17.669 19.686 -1.277 1.00 67.06 85 LYS A C 1
ATOM 639 O O . LYS A 1 85 ? 16.644 20.365 -1.289 1.00 67.06 85 LYS A O 1
ATOM 644 N N . SER A 1 86 ? 18.780 20.002 -0.608 1.00 48.41 86 SER A N 1
ATOM 645 C CA . SER A 1 86 ? 19.042 21.304 0.019 1.00 48.41 86 SER A CA 1
ATOM 646 C C . SER A 1 86 ? 19.450 22.353 -1.004 1.00 48.41 86 SER A C 1
ATOM 648 O O . SER A 1 86 ? 19.922 21.964 -2.097 1.00 48.41 86 SER A O 1
#

pLDDT: mean 71.87, std 19.93, range [41.91, 97.38]

Foldseek 3Di:
DPPVPPVVVVVVPVPPPPDPPDDDDDDDDDDPPPPPPPPPPPVVPPPDDLVVVLVVLVVCVVVVVDDPVVSVVVNVVSVVPDDDPD

Sequence (86 aa):
MVIKRTKESIMKRMTKALPAILVLAGALIPTQFLGGCVMGNDTRVISPTVGEQLIDLKKALDEGAMTEEEYARARAELLATIPKKS

Secondary structure (DSSP, 8-state):
--GGGSHHHHHTSSSS-S-S--SSS---------------------PPPHHHHHHHHHHHHHTTSS-HHHHHHHHHHHHHTS----

Radius of gyration: 23.61 Å; chains: 1; bounding box: 32×72×33 Å